Protein AF-A0A5B7BAD6-F1 (afdb_monomer_lite)

Structure (mmCIF, N/CA/C/O backbone):
data_AF-A0A5B7BAD6-F1
#
_entry.id   AF-A0A5B7BAD6-F1
#
loop_
_atom_site.group_PDB
_atom_site.id
_atom_site.type_symbol
_atom_site.label_atom_id
_atom_site.label_alt_id
_atom_site.label_comp_id
_atom_site.label_asym_id
_atom_site.label_entity_id
_atom_site.label_seq_id
_atom_site.pdbx_PDB_ins_code
_atom_site.Cartn_x
_atom_site.Cartn_y
_atom_site.Cartn_z
_atom_site.occupancy
_atom_site.B_iso_or_equiv
_atom_site.auth_seq_id
_atom_site.auth_comp_id
_atom_site.auth_asym_id
_atom_site.auth_atom_id
_atom_site.pdbx_PDB_model_num
ATOM 1 N N . SER A 1 1 ? -34.736 16.753 0.351 1.00 45.97 1 SER A N 1
ATOM 2 C CA . SER A 1 1 ? -33.860 15.629 0.719 1.00 45.97 1 SER A CA 1
ATOM 3 C C . SER A 1 1 ? -32.862 15.374 -0.382 1.00 45.97 1 SER A C 1
ATOM 5 O O . SER A 1 1 ? -33.286 14.929 -1.438 1.00 45.97 1 SER A O 1
ATOM 7 N N . ASN A 1 2 ? -31.597 15.734 -0.153 1.00 36.31 2 ASN A N 1
ATOM 8 C CA . ASN A 1 2 ? -30.398 15.041 -0.660 1.00 36.31 2 ASN A CA 1
ATO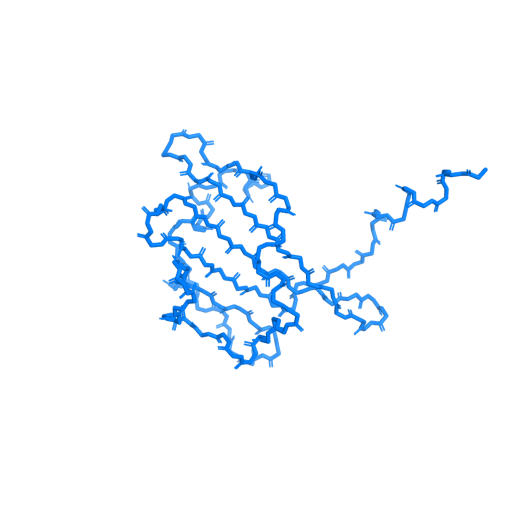M 9 C C . ASN A 1 2 ? -29.089 15.749 -0.268 1.00 36.31 2 ASN A C 1
ATOM 11 O O . ASN A 1 2 ? -28.022 15.196 -0.491 1.00 36.31 2 ASN A O 1
ATOM 15 N N . ASP A 1 3 ? -29.156 16.886 0.426 1.00 32.72 3 ASP A N 1
ATOM 16 C CA . ASP A 1 3 ? -27.952 17.566 0.933 1.00 32.72 3 ASP A CA 1
ATOM 17 C C . ASP A 1 3 ? -27.420 16.982 2.258 1.00 32.72 3 ASP A C 1
ATOM 19 O O . ASP A 1 3 ? -26.360 17.370 2.734 1.00 32.72 3 ASP A O 1
ATOM 23 N N . PHE A 1 4 ? -28.127 16.009 2.849 1.00 31.80 4 PHE A N 1
ATOM 24 C CA . PHE A 1 4 ? -27.769 15.401 4.139 1.00 31.80 4 PHE A CA 1
ATOM 25 C C . PHE A 1 4 ? -26.791 14.212 4.033 1.00 31.80 4 PHE A C 1
ATOM 27 O O . PHE A 1 4 ? -26.261 13.786 5.051 1.00 31.80 4 PHE A O 1
ATOM 34 N N . LEU A 1 5 ? -26.531 13.679 2.828 1.00 32.59 5 LEU A N 1
ATOM 35 C CA . LEU A 1 5 ? -25.660 12.503 2.623 1.00 32.59 5 LEU A CA 1
ATOM 36 C C . LEU A 1 5 ? -24.309 12.822 1.965 1.00 32.59 5 LEU A C 1
ATOM 38 O O . LEU A 1 5 ? -23.398 12.006 2.032 1.00 32.59 5 LEU A O 1
ATOM 42 N N . LEU A 1 6 ? -24.143 14.008 1.374 1.00 33.72 6 LEU A N 1
ATOM 43 C CA . LEU A 1 6 ? -22.884 14.422 0.734 1.00 33.72 6 LEU A CA 1
ATOM 44 C C . LEU A 1 6 ? -22.001 15.302 1.638 1.00 33.72 6 LEU A C 1
ATOM 46 O O . LEU A 1 6 ? -20.885 15.641 1.261 1.00 33.72 6 LEU A O 1
ATOM 50 N N . SER A 1 7 ? -22.472 15.640 2.844 1.00 34.94 7 SER A N 1
ATOM 51 C CA . SER A 1 7 ? -21.780 16.533 3.789 1.00 34.94 7 SER A CA 1
ATOM 52 C C . SER A 1 7 ? -21.136 15.819 4.992 1.00 34.94 7 SER A C 1
ATOM 54 O O . SER A 1 7 ? -20.511 16.489 5.810 1.00 34.94 7 SER A O 1
ATOM 56 N N . MET A 1 8 ? -21.262 14.493 5.127 1.00 32.59 8 MET A N 1
ATOM 57 C CA . MET A 1 8 ? -20.711 13.730 6.267 1.00 32.59 8 MET A CA 1
ATOM 58 C C . MET A 1 8 ? -19.407 12.971 5.966 1.00 32.59 8 MET A C 1
ATOM 60 O O . MET A 1 8 ? -18.975 12.161 6.772 1.00 32.59 8 MET A O 1
ATOM 64 N N . ALA A 1 9 ? -18.738 13.261 4.849 1.00 39.69 9 ALA A N 1
ATOM 65 C CA . ALA A 1 9 ? -17.404 12.717 4.552 1.00 39.69 9 ALA A CA 1
ATOM 66 C C . ALA A 1 9 ? -16.270 13.711 4.876 1.00 39.69 9 ALA A C 1
ATOM 68 O O . ALA A 1 9 ? -15.172 13.625 4.331 1.00 39.69 9 ALA A O 1
ATOM 69 N N . SER A 1 10 ? -16.540 14.699 5.729 1.00 47.22 10 SER A N 1
ATOM 70 C CA . SER A 1 10 ? -15.545 15.655 6.201 1.00 47.22 10 SER A CA 1
ATOM 71 C C . SER A 1 10 ? -15.460 15.533 7.717 1.00 47.22 10 SER A C 1
ATOM 73 O O . SER A 1 10 ? -16.429 15.838 8.406 1.00 47.22 10 SER A O 1
ATOM 75 N N . SER A 1 11 ? -14.298 15.103 8.217 1.00 45.75 11 SER A N 1
ATOM 76 C CA . SER A 1 11 ? -13.845 15.170 9.618 1.00 45.75 11 SER A CA 1
ATOM 77 C C . SER A 1 11 ? -14.267 14.086 10.627 1.00 45.75 11 SER A C 1
ATOM 79 O O . SER A 1 11 ? -14.375 14.393 11.808 1.00 45.75 11 SER A O 1
ATOM 81 N N . GLN A 1 12 ? -14.389 12.814 10.233 1.00 52.44 12 GLN A N 1
ATOM 82 C CA . GLN A 1 12 ? -14.147 11.733 11.206 1.00 52.44 12 GLN A CA 1
ATOM 83 C C . GLN A 1 12 ? -12.634 11.512 11.333 1.00 52.44 12 GLN A C 1
ATOM 85 O O . GLN A 1 12 ? -11.912 11.519 10.331 1.00 52.44 12 GLN A O 1
ATOM 90 N N . ALA A 1 13 ? -12.119 11.384 12.556 1.00 54.12 13 ALA A N 1
ATOM 91 C CA . ALA A 1 13 ? -10.705 11.110 12.783 1.00 54.12 13 ALA A CA 1
ATOM 92 C C . ALA A 1 13 ? -10.385 9.657 12.391 1.00 54.12 13 ALA A C 1
ATOM 94 O O . ALA A 1 13 ? -10.401 8.752 13.217 1.00 54.12 13 ALA A O 1
ATOM 95 N N . HIS A 1 14 ? -10.102 9.431 11.110 1.00 74.62 14 HIS A N 1
ATOM 96 C CA . HIS A 1 14 ? -9.673 8.133 10.598 1.00 74.62 14 HIS A CA 1
ATOM 97 C C . HIS A 1 14 ? -8.196 7.913 10.948 1.00 74.62 14 HIS A C 1
ATOM 99 O O . HIS A 1 14 ? -7.319 8.583 10.392 1.00 74.62 14 HIS A O 1
ATOM 105 N N . SER A 1 15 ? -7.889 6.981 11.852 1.00 84.50 15 SER A N 1
ATOM 106 C CA . SER A 1 15 ? -6.504 6.555 12.072 1.00 84.50 15 SER A CA 1
ATOM 107 C C . SER A 1 15 ? -6.169 5.407 11.120 1.00 84.50 15 SER A C 1
ATOM 109 O O . SER A 1 15 ? -6.971 4.499 10.901 1.00 84.50 15 SER A O 1
ATOM 111 N N . LEU A 1 16 ? -4.994 5.458 10.489 1.00 86.38 16 LEU A N 1
ATOM 112 C CA . LEU A 1 16 ? -4.542 4.369 9.626 1.00 86.38 16 LEU A CA 1
ATOM 113 C C . LEU A 1 16 ? -4.123 3.190 10.507 1.00 86.38 16 LEU A C 1
ATOM 115 O O . LEU A 1 16 ? -3.118 3.272 11.213 1.00 86.38 16 LEU A O 1
ATOM 119 N N . LYS A 1 17 ? -4.885 2.101 10.443 1.00 88.00 17 LYS A N 1
ATOM 120 C CA . LYS A 1 17 ? -4.620 0.869 11.183 1.00 88.00 17 LYS A CA 1
ATOM 121 C C . LYS A 1 17 ? -3.699 -0.066 10.410 1.00 88.00 17 LYS A C 1
ATOM 123 O O . LYS A 1 17 ? -2.789 -0.648 10.987 1.00 88.00 17 LYS A O 1
ATOM 128 N N . ALA A 1 18 ? -3.898 -0.178 9.100 1.00 88.25 18 ALA A N 1
ATOM 129 C CA . ALA A 1 18 ? -3.025 -0.974 8.252 1.00 88.25 18 ALA A CA 1
ATOM 130 C C . ALA A 1 18 ? -2.880 -0.384 6.853 1.00 88.25 18 ALA A C 1
ATOM 132 O O . ALA A 1 18 ? -3.771 0.291 6.341 1.00 88.25 18 ALA A O 1
ATOM 133 N N . LEU A 1 19 ? -1.747 -0.673 6.222 1.00 88.56 19 LEU A N 1
ATOM 134 C CA . LEU A 1 19 ? -1.469 -0.321 4.837 1.00 88.56 19 LEU A CA 1
ATOM 135 C C . LEU A 1 19 ? -0.758 -1.483 4.164 1.00 88.56 19 LEU A C 1
ATOM 137 O O . LEU A 1 19 ? 0.312 -1.901 4.596 1.00 88.56 19 LEU A O 1
ATOM 141 N N . VAL A 1 20 ? -1.318 -1.961 3.062 1.00 89.19 20 VAL A N 1
ATOM 142 C CA . VAL A 1 20 ? -0.665 -2.955 2.211 1.00 89.19 20 VAL A CA 1
ATOM 143 C C . VAL A 1 20 ? -0.415 -2.339 0.852 1.00 89.19 20 VAL A C 1
ATOM 145 O O . VAL A 1 20 ? -1.315 -1.737 0.271 1.00 89.19 20 VAL A O 1
ATOM 148 N N . VAL A 1 21 ? 0.807 -2.486 0.346 1.00 89.50 21 VAL A N 1
ATOM 149 C CA . VAL A 1 21 ? 1.214 -1.927 -0.942 1.00 89.50 21 VAL A CA 1
ATOM 150 C C . VAL A 1 21 ? 1.623 -3.045 -1.874 1.00 89.50 21 VAL A C 1
ATOM 152 O O . VAL A 1 21 ? 2.494 -3.863 -1.573 1.00 89.50 21 VAL A O 1
ATOM 155 N N . PHE A 1 22 ? 1.019 -3.023 -3.048 1.00 89.88 22 PHE A N 1
ATOM 156 C CA . PHE A 1 22 ? 1.274 -3.941 -4.129 1.00 89.88 22 PHE A CA 1
ATOM 157 C C . PHE A 1 22 ? 1.906 -3.210 -5.302 1.00 89.88 22 PHE A C 1
ATOM 159 O O . PHE A 1 22 ? 1.503 -2.108 -5.671 1.00 89.88 22 PHE A O 1
ATOM 166 N N . LYS A 1 23 ? 2.866 -3.872 -5.932 1.00 90.94 23 LYS A N 1
ATOM 167 C CA . LYS A 1 23 ? 3.443 -3.475 -7.208 1.00 90.94 23 LYS A CA 1
ATOM 168 C C . LYS A 1 23 ? 2.990 -4.441 -8.286 1.00 90.94 23 LYS A C 1
ATOM 170 O O . LYS A 1 23 ? 3.058 -5.656 -8.091 1.00 90.94 23 LYS A O 1
ATOM 175 N N . ASN A 1 24 ? 2.568 -3.920 -9.429 1.00 90.94 24 ASN A N 1
ATOM 176 C CA . ASN A 1 24 ? 2.270 -4.766 -10.571 1.00 90.94 24 ASN A CA 1
ATOM 177 C C . ASN A 1 24 ? 3.578 -5.280 -11.203 1.00 90.94 24 ASN A C 1
ATOM 179 O O . ASN A 1 24 ? 4.515 -4.522 -11.455 1.00 90.94 24 ASN A O 1
ATOM 183 N N . MET A 1 25 ? 3.661 -6.588 -11.438 1.00 90.06 25 MET A N 1
ATOM 184 C CA . MET A 1 25 ? 4.852 -7.235 -11.995 1.00 90.06 25 MET A CA 1
ATOM 185 C C . MET A 1 25 ? 4.984 -7.039 -13.511 1.00 90.06 25 MET A C 1
ATOM 187 O O . MET A 1 25 ? 6.095 -7.100 -14.030 1.00 90.06 25 MET A O 1
ATOM 191 N N . MET A 1 26 ? 3.873 -6.799 -14.211 1.00 90.38 26 MET A N 1
ATOM 192 C CA . MET A 1 26 ? 3.846 -6.550 -15.657 1.00 90.38 26 MET A CA 1
ATOM 193 C C . MET A 1 26 ? 4.028 -5.062 -15.979 1.00 90.38 26 MET A C 1
ATOM 195 O O . MET A 1 26 ? 4.667 -4.729 -16.972 1.00 90.38 26 MET A O 1
ATOM 199 N N . TYR A 1 27 ? 3.504 -4.190 -15.112 1.00 89.12 27 TYR A N 1
ATOM 200 C CA . TYR A 1 27 ? 3.540 -2.730 -15.237 1.00 89.12 27 TYR A CA 1
ATOM 201 C C . TYR A 1 27 ? 4.137 -2.108 -13.964 1.00 89.12 27 TYR A C 1
ATOM 203 O O . TYR A 1 27 ? 3.391 -1.698 -13.078 1.00 89.12 27 TYR A O 1
ATOM 211 N N . PRO A 1 28 ? 5.473 -2.078 -13.803 1.00 85.62 28 PRO A N 1
ATOM 212 C CA . PRO A 1 28 ? 6.147 -1.662 -12.565 1.00 85.62 28 PRO A CA 1
ATOM 213 C C . PRO A 1 28 ? 5.802 -0.263 -12.032 1.00 85.62 28 PRO A C 1
ATOM 215 O O . PRO A 1 28 ? 6.073 0.017 -10.863 1.00 85.62 28 PRO A O 1
ATOM 218 N N . GLU A 1 29 ? 5.277 0.608 -12.888 1.00 85.19 29 GLU A N 1
ATOM 219 C CA . GLU A 1 29 ? 4.740 1.934 -12.590 1.00 85.19 29 GLU A CA 1
ATOM 220 C C . GLU A 1 29 ? 3.393 1.897 -11.861 1.00 85.19 29 GLU A C 1
ATOM 222 O O . GLU A 1 29 ? 3.031 2.869 -11.202 1.00 85.19 29 GLU A O 1
ATOM 227 N N . LEU A 1 30 ? 2.658 0.791 -11.962 1.00 87.38 30 LEU A N 1
ATOM 228 C CA . LEU A 1 30 ? 1.343 0.631 -11.371 1.00 87.38 30 LEU A CA 1
ATOM 229 C C . LEU A 1 30 ? 1.478 0.101 -9.940 1.00 87.38 30 LEU A C 1
ATOM 231 O O . LEU A 1 30 ? 1.958 -1.013 -9.692 1.00 87.38 30 LEU A O 1
ATOM 235 N N . ILE A 1 31 ? 1.039 0.923 -8.996 1.00 88.19 31 ILE A N 1
ATOM 236 C CA . ILE A 1 31 ? 1.017 0.634 -7.569 1.00 88.19 31 ILE A CA 1
ATOM 237 C C . ILE A 1 31 ? -0.423 0.600 -7.107 1.00 88.19 31 ILE A C 1
ATOM 239 O O . ILE A 1 31 ? -1.236 1.438 -7.480 1.00 88.19 31 ILE A O 1
ATOM 243 N N . ARG A 1 32 ? -0.725 -0.349 -6.236 1.00 88.94 32 ARG A N 1
ATOM 244 C CA . ARG A 1 32 ? -2.026 -0.451 -5.603 1.00 88.94 32 ARG A CA 1
ATOM 245 C C . ARG A 1 32 ? -1.863 -0.511 -4.105 1.00 88.94 32 ARG A C 1
ATOM 247 O O . ARG A 1 32 ? -0.966 -1.191 -3.612 1.00 88.94 32 ARG A O 1
ATOM 254 N N . THR A 1 33 ? -2.722 0.185 -3.384 1.00 88.19 33 THR A N 1
ATOM 255 C CA . THR A 1 33 ? -2.708 0.194 -1.929 1.00 88.19 33 THR A CA 1
ATOM 256 C C . THR A 1 33 ? -4.054 -0.237 -1.382 1.00 88.19 33 THR A C 1
ATOM 258 O O . THR A 1 33 ? -5.097 0.034 -1.973 1.00 88.19 33 THR A O 1
ATOM 261 N N . VAL A 1 34 ? -4.022 -0.925 -0.247 1.00 88.19 34 VAL A N 1
ATOM 262 C CA . VAL A 1 34 ? -5.203 -1.183 0.574 1.00 88.19 34 VAL A CA 1
ATOM 263 C C . VAL A 1 34 ? -4.956 -0.523 1.914 1.00 88.19 34 VAL A C 1
ATOM 265 O O . VAL A 1 34 ? -4.001 -0.866 2.613 1.00 88.19 34 VAL A O 1
ATOM 268 N N . HIS A 1 35 ? -5.771 0.475 2.220 1.00 87.88 35 HIS A N 1
ATOM 269 C CA . HIS A 1 35 ? -5.722 1.226 3.463 1.00 87.88 35 HIS A CA 1
ATOM 270 C C . HIS A 1 35 ? -6.828 0.689 4.357 1.00 87.88 35 HIS A C 1
ATOM 272 O O . HIS A 1 35 ? -7.969 0.648 3.919 1.00 87.88 35 HIS A O 1
ATOM 278 N N . VAL A 1 36 ? -6.509 0.305 5.587 1.00 87.25 36 VAL A N 1
ATOM 279 C CA . VAL A 1 36 ? -7.510 -0.023 6.604 1.00 87.25 36 VAL A CA 1
ATOM 280 C C . VAL A 1 36 ? -7.503 1.103 7.618 1.00 87.25 36 VAL A C 1
ATOM 282 O O . VAL A 1 36 ? -6.482 1.352 8.265 1.00 87.25 36 VAL A O 1
ATOM 285 N N . TYR A 1 37 ? -8.626 1.796 7.730 1.00 87.62 37 TYR A N 1
ATOM 286 C CA . TYR A 1 37 ? -8.826 2.870 8.687 1.00 87.62 37 TYR A CA 1
ATOM 287 C C . TYR A 1 37 ? -9.662 2.374 9.856 1.00 87.62 37 TYR A C 1
ATOM 289 O O . TYR A 1 37 ? -10.653 1.676 9.660 1.00 87.62 37 TYR A O 1
ATOM 297 N N . GLN A 1 38 ? -9.275 2.764 11.067 1.00 87.81 38 GLN A N 1
ATOM 298 C CA . GLN A 1 38 ? -10.132 2.634 12.233 1.00 87.81 38 GLN A CA 1
ATOM 299 C C . GLN A 1 38 ? -10.954 3.916 12.382 1.00 87.81 38 GLN A C 1
ATOM 301 O O . GLN A 1 38 ? -10.405 5.022 12.426 1.00 87.81 38 GLN A O 1
ATOM 306 N N . LEU A 1 39 ? -12.272 3.746 12.421 1.00 86.38 39 LEU A N 1
ATOM 307 C CA . LEU A 1 39 ? -13.249 4.801 12.656 1.00 86.38 39 LEU A CA 1
ATOM 308 C C . LEU A 1 39 ? -13.432 5.042 14.162 1.00 86.38 39 LEU A C 1
ATOM 310 O O . LEU A 1 39 ? -13.075 4.206 14.996 1.00 86.38 39 LEU A O 1
ATOM 314 N N . GLU A 1 40 ? -14.011 6.187 14.525 1.00 83.38 40 GLU A N 1
ATOM 315 C CA . GLU A 1 40 ? -14.232 6.574 15.930 1.00 83.38 40 GLU A CA 1
ATOM 316 C C . GLU A 1 40 ? -15.170 5.620 16.687 1.00 83.38 40 GLU A C 1
ATOM 318 O O . GLU A 1 40 ? -15.044 5.456 17.900 1.00 83.38 40 GLU A O 1
ATOM 323 N N . ASP A 1 41 ? -16.089 4.961 15.981 1.00 82.56 41 ASP A N 1
ATOM 324 C CA . ASP A 1 41 ? -16.987 3.938 16.528 1.00 82.56 41 ASP A CA 1
ATOM 325 C C . ASP A 1 41 ? -16.317 2.554 16.660 1.00 82.56 41 ASP A C 1
ATOM 327 O O . ASP A 1 41 ? -16.952 1.588 17.089 1.00 82.56 41 ASP A O 1
ATOM 331 N N . GLY A 1 42 ? -15.025 2.461 16.326 1.00 81.12 42 GLY A N 1
ATOM 332 C CA . GLY A 1 42 ? -14.238 1.235 16.345 1.00 81.12 42 GLY A CA 1
ATOM 333 C C . GLY A 1 42 ? -14.455 0.334 15.129 1.00 81.12 42 GLY A C 1
ATOM 334 O O . GLY A 1 42 ? -13.843 -0.734 15.075 1.00 81.12 42 GLY A O 1
ATOM 335 N N . VAL A 1 43 ? -15.290 0.736 14.164 1.00 85.12 43 VAL A N 1
ATOM 336 C CA . VAL A 1 43 ? -15.471 0.016 12.899 1.00 85.12 43 VAL A CA 1
ATOM 337 C C . VAL A 1 43 ? -14.227 0.193 12.028 1.00 85.12 43 VAL A C 1
ATOM 339 O O . VAL A 1 43 ? -13.573 1.235 12.044 1.00 85.12 43 VAL A O 1
ATOM 342 N N . GLU A 1 44 ? -13.879 -0.847 11.275 1.00 86.38 44 GLU A N 1
ATOM 343 C CA . GLU A 1 44 ? -12.809 -0.792 10.282 1.00 86.38 44 GLU A CA 1
ATOM 344 C C . GLU A 1 44 ? -13.397 -0.574 8.889 1.00 86.38 44 GLU A C 1
ATOM 346 O O . GLU A 1 44 ? -14.359 -1.239 8.500 1.00 86.38 44 GLU A O 1
ATOM 351 N N . GLU A 1 45 ? -12.794 0.340 8.135 1.00 84.62 45 GLU A N 1
ATOM 352 C CA . GLU A 1 45 ? -13.112 0.579 6.730 1.00 84.62 45 GLU A CA 1
ATOM 353 C C . GLU A 1 45 ? -11.863 0.355 5.879 1.00 84.62 45 GLU A C 1
ATOM 355 O O . GLU A 1 45 ? -10.819 0.970 6.115 1.00 84.62 45 GLU A O 1
ATOM 360 N N . ASP A 1 46 ? -11.969 -0.515 4.873 1.00 85.00 46 ASP A N 1
ATOM 361 C CA . ASP A 1 46 ? -10.924 -0.709 3.878 1.00 85.00 46 ASP A CA 1
ATOM 362 C C . ASP A 1 46 ? -11.178 0.102 2.598 1.00 85.00 46 ASP A C 1
ATOM 364 O O . ASP A 1 46 ? -12.275 0.142 2.037 1.00 85.00 46 ASP A O 1
ATOM 368 N N . VAL A 1 47 ? -10.122 0.757 2.119 1.00 83.19 47 VAL A N 1
ATOM 369 C CA . VAL A 1 47 ? -10.122 1.554 0.893 1.00 83.19 47 VAL A CA 1
ATOM 370 C C . VAL A 1 47 ? -8.988 1.083 -0.005 1.00 83.19 47 VAL A C 1
ATOM 372 O O . VAL A 1 47 ? -7.809 1.193 0.337 1.00 83.19 47 VAL A O 1
ATOM 375 N N . GLU A 1 48 ? -9.349 0.582 -1.182 1.00 85.62 48 GLU A N 1
ATOM 376 C CA . GLU A 1 48 ? -8.408 0.250 -2.250 1.00 85.62 48 GLU A CA 1
ATOM 377 C C . GLU A 1 48 ? -8.172 1.470 -3.145 1.00 85.62 48 GLU A C 1
ATOM 379 O O . GLU A 1 48 ? -9.123 2.142 -3.555 1.00 85.62 48 GLU A O 1
ATOM 384 N N . ARG A 1 49 ? -6.906 1.747 -3.468 1.00 85.06 49 ARG A N 1
ATOM 385 C CA . ARG A 1 49 ? -6.511 2.819 -4.390 1.00 85.06 49 ARG A CA 1
ATOM 386 C C . ARG A 1 49 ? -5.473 2.324 -5.382 1.00 85.06 49 ARG A C 1
ATOM 388 O O . ARG A 1 49 ? -4.606 1.523 -5.034 1.00 85.06 49 ARG A O 1
ATOM 395 N N . GLU A 1 50 ? -5.546 2.821 -6.611 1.00 87.56 50 GLU A N 1
ATOM 396 C CA . GLU A 1 50 ? -4.592 2.509 -7.672 1.00 87.56 50 GLU A CA 1
ATOM 397 C C . GLU A 1 50 ? -3.918 3.772 -8.207 1.00 87.56 50 GLU A C 1
ATOM 399 O O . GLU A 1 50 ? -4.556 4.779 -8.520 1.00 87.56 50 GLU A O 1
ATOM 404 N N . TYR A 1 51 ? -2.602 3.680 -8.348 1.00 85.44 51 TYR A N 1
ATOM 405 C CA . TYR A 1 51 ? -1.715 4.765 -8.711 1.00 85.44 51 TYR A CA 1
ATOM 406 C C . TYR A 1 51 ? -0.835 4.368 -9.885 1.00 85.44 51 TYR A C 1
ATOM 408 O O . TYR A 1 51 ? -0.231 3.295 -9.883 1.00 85.44 51 TYR A O 1
ATOM 416 N N . VAL A 1 52 ? -0.680 5.277 -10.840 1.00 86.62 52 VAL A N 1
ATOM 417 C CA . VAL A 1 52 ? 0.358 5.195 -11.867 1.00 86.62 52 VAL A CA 1
ATOM 418 C C . VAL A 1 52 ? 1.466 6.172 -11.510 1.00 86.62 52 VAL A C 1
ATOM 420 O O . VAL A 1 52 ? 1.242 7.373 -11.368 1.00 86.62 52 VAL A O 1
ATOM 423 N N . PHE A 1 53 ? 2.678 5.650 -11.352 1.00 81.31 53 PHE A N 1
ATOM 424 C CA . PHE A 1 53 ? 3.880 6.427 -11.088 1.00 81.31 53 PHE A CA 1
ATOM 425 C C . PHE A 1 53 ? 4.581 6.769 -12.395 1.00 81.31 53 PHE A C 1
ATOM 427 O O . PHE A 1 53 ? 5.228 5.938 -13.032 1.00 81.31 53 PHE A O 1
ATOM 434 N N . HIS A 1 54 ? 4.512 8.036 -12.764 1.00 80.50 54 HIS A N 1
ATOM 435 C CA . HIS A 1 54 ? 5.229 8.574 -13.900 1.00 80.50 54 HIS A CA 1
ATOM 436 C C . HIS A 1 54 ? 6.668 8.899 -13.509 1.00 80.50 54 HIS A C 1
ATOM 438 O O . HIS A 1 54 ? 6.966 9.359 -12.405 1.00 80.50 54 HIS A O 1
ATOM 444 N N . LYS A 1 55 ? 7.584 8.688 -14.452 1.00 72.69 55 LYS A N 1
ATOM 445 C CA . LYS A 1 55 ? 9.009 8.957 -14.246 1.00 72.69 55 LYS A CA 1
ATOM 446 C C . LYS A 1 55 ? 9.284 10.430 -13.913 1.00 72.69 55 LYS A C 1
ATOM 448 O O . LYS A 1 55 ? 10.117 10.695 -13.051 1.00 72.69 55 LYS A O 1
ATOM 453 N N . ASP A 1 56 ? 8.557 11.343 -14.562 1.00 73.94 56 ASP A N 1
ATOM 454 C CA . ASP A 1 56 ? 8.888 12.773 -14.586 1.00 73.94 56 ASP A CA 1
ATOM 455 C C . ASP A 1 56 ? 7.834 13.680 -13.915 1.00 73.94 56 ASP A C 1
ATOM 457 O O . ASP A 1 56 ? 8.123 14.839 -13.633 1.00 73.94 56 ASP A O 1
ATOM 461 N N . SER A 1 57 ? 6.620 13.184 -13.638 1.00 69.81 57 SER A N 1
ATOM 462 C CA . SER A 1 57 ? 5.490 13.998 -13.139 1.00 69.81 57 SER A CA 1
ATOM 463 C C . SER A 1 57 ? 4.893 13.537 -11.799 1.00 69.81 57 SER A C 1
ATOM 465 O O . SER A 1 57 ? 3.880 14.081 -11.353 1.00 69.81 57 SER A O 1
ATOM 467 N N . GLY A 1 58 ? 5.524 12.576 -11.113 1.00 77.56 58 GLY A N 1
ATOM 468 C CA . GLY A 1 58 ? 5.044 12.035 -9.836 1.00 77.56 58 GLY A CA 1
ATOM 469 C C . GLY A 1 58 ? 4.029 10.909 -10.037 1.00 77.56 58 GLY A C 1
ATOM 470 O O . GLY A 1 58 ? 4.241 10.045 -10.880 1.00 77.56 58 GLY A O 1
ATOM 471 N N .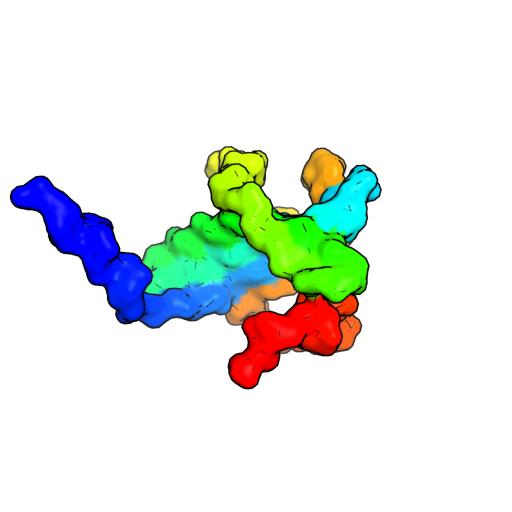 TYR A 1 59 ? 2.939 10.898 -9.268 1.00 78.31 59 TYR A N 1
ATOM 472 C CA . TYR A 1 59 ? 1.881 9.892 -9.395 1.00 78.31 59 TYR A CA 1
ATOM 473 C C . TYR A 1 59 ? 0.524 10.505 -9.755 1.00 78.31 59 TYR A C 1
ATOM 475 O O . TYR A 1 59 ? 0.214 11.654 -9.392 1.00 78.31 59 TYR A O 1
ATOM 483 N N . GLU A 1 60 ? -0.280 9.699 -10.439 1.00 82.12 60 GLU A N 1
ATOM 484 C CA . GLU A 1 60 ? -1.688 9.929 -10.743 1.00 82.12 60 GLU A CA 1
ATOM 485 C C . GLU A 1 60 ? -2.522 8.804 -10.122 1.00 82.12 60 GLU A C 1
ATOM 487 O O . GLU A 1 60 ? -2.196 7.628 -10.272 1.00 82.12 60 GLU A O 1
ATOM 492 N N . GLU A 1 61 ? -3.582 9.159 -9.395 1.00 82.56 61 GLU A N 1
ATOM 493 C CA . GLU A 1 61 ? -4.575 8.186 -8.940 1.00 82.56 61 GLU A CA 1
ATOM 494 C C . GLU A 1 61 ? -5.518 7.899 -10.110 1.00 82.56 61 GLU A C 1
ATOM 496 O O . GLU A 1 61 ? -6.210 8.795 -10.589 1.00 82.56 61 GLU A O 1
ATOM 501 N N . THR A 1 62 ? -5.507 6.663 -10.606 1.00 74.69 62 THR A N 1
ATOM 502 C CA . THR A 1 62 ? -6.188 6.300 -11.865 1.00 74.69 62 THR A CA 1
ATOM 503 C C . THR A 1 62 ? -7.628 5.823 -11.668 1.00 74.69 62 THR A C 1
ATOM 505 O O . THR A 1 62 ? -8.356 5.599 -12.635 1.00 74.69 62 THR A O 1
ATOM 508 N N . GLY A 1 63 ? -8.073 5.754 -10.411 1.00 64.38 63 GLY A N 1
ATOM 509 C CA . GLY A 1 63 ? -9.459 5.521 -10.024 1.00 64.38 63 GLY A CA 1
ATOM 510 C C . GLY A 1 63 ? -9.613 4.471 -8.926 1.00 64.38 63 GLY A C 1
ATOM 511 O O . GLY A 1 63 ? -8.728 3.659 -8.667 1.00 64.38 63 GLY A O 1
ATOM 512 N N . LEU A 1 64 ? -10.791 4.468 -8.299 1.00 60.38 64 LEU A N 1
ATOM 513 C CA . LEU A 1 64 ? -11.209 3.504 -7.274 1.00 60.38 64 LEU A CA 1
ATOM 514 C C . LEU A 1 64 ? -11.748 2.215 -7.914 1.00 60.38 64 LEU A C 1
ATOM 516 O O . LEU A 1 64 ? -12.854 1.765 -7.598 1.00 60.38 64 LEU A O 1
ATOM 520 N N . TYR A 1 65 ? -11.015 1.627 -8.863 1.00 58.19 65 TYR A N 1
ATOM 521 C CA . TYR A 1 65 ? -11.383 0.301 -9.349 1.00 58.19 65 TYR A CA 1
ATOM 522 C C . TYR A 1 65 ? -11.085 -0.701 -8.237 1.00 58.19 65 TYR A C 1
ATOM 524 O O . TYR A 1 65 ? -9.941 -1.087 -8.017 1.00 58.19 65 TYR A O 1
ATOM 532 N N . ARG A 1 66 ? -12.144 -1.100 -7.530 1.00 57.06 66 ARG A N 1
ATOM 533 C CA . ARG A 1 66 ? -12.153 -2.185 -6.550 1.00 57.06 66 ARG A CA 1
ATOM 534 C C . ARG A 1 66 ? -11.887 -3.515 -7.265 1.00 57.06 66 ARG A C 1
ATOM 536 O O . ARG A 1 66 ? -12.806 -4.269 -7.572 1.00 57.06 66 ARG A O 1
ATOM 543 N N . VAL A 1 67 ? -10.637 -3.764 -7.647 1.00 55.94 67 VAL A N 1
ATOM 544 C CA . VAL A 1 67 ? -10.223 -5.009 -8.312 1.00 55.94 67 VAL A CA 1
ATOM 545 C C . VAL A 1 67 ? -9.794 -6.037 -7.264 1.00 55.94 67 VAL A C 1
ATOM 547 O O . VAL A 1 67 ? -9.915 -7.237 -7.503 1.00 55.94 67 VAL A O 1
ATOM 550 N N . LEU A 1 68 ? -9.322 -5.587 -6.097 1.00 55.97 68 LEU A N 1
ATOM 551 C CA . LEU A 1 68 ? -8.973 -6.417 -4.947 1.00 55.97 68 LEU A CA 1
ATOM 552 C C . LEU A 1 68 ? -10.075 -6.505 -3.888 1.00 55.97 68 LEU A C 1
ATOM 554 O O . LEU A 1 68 ? -9.824 -7.157 -2.872 1.00 55.97 68 LEU A O 1
ATOM 558 N N . THR A 1 69 ? -11.304 -6.023 -4.137 1.00 51.59 69 THR A N 1
ATOM 559 C CA . THR A 1 69 ? -12.501 -6.555 -3.448 1.00 51.59 69 THR A CA 1
ATOM 560 C C . THR A 1 69 ? -12.776 -7.996 -3.888 1.00 51.59 69 THR A C 1
ATOM 562 O O . THR A 1 69 ? -13.844 -8.356 -4.371 1.00 51.59 69 THR A O 1
ATOM 565 N N . LEU A 1 70 ? -11.776 -8.853 -3.712 1.00 49.50 70 LEU A N 1
ATOM 566 C CA . LEU A 1 70 ? -11.981 -10.162 -3.139 1.00 49.50 70 LEU A CA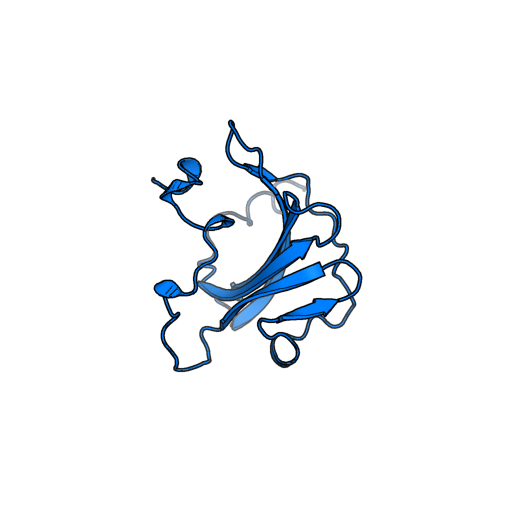 1
ATOM 567 C C . LEU A 1 70 ? -12.788 -9.917 -1.867 1.00 49.50 70 LEU A C 1
ATOM 569 O O . LEU A 1 70 ? -12.345 -9.160 -1.007 1.00 49.50 70 LEU A O 1
ATOM 573 N N . GLU A 1 71 ? -13.934 -10.567 -1.720 1.00 47.69 71 GLU A N 1
ATOM 574 C CA . GLU A 1 71 ? -14.794 -10.527 -0.527 1.00 47.69 71 GLU A CA 1
ATOM 575 C C . GLU A 1 71 ? -14.083 -10.989 0.774 1.00 47.69 71 GLU A C 1
ATOM 577 O O . GLU A 1 71 ? -14.717 -11.263 1.787 1.00 47.69 71 GLU A O 1
ATOM 582 N N . THR A 1 72 ? -12.750 -11.092 0.777 1.00 56.88 72 THR A N 1
ATOM 583 C CA . THR A 1 72 ? -11.912 -11.500 1.896 1.00 56.88 72 THR A CA 1
ATOM 584 C C . THR A 1 72 ? -10.517 -10.852 1.838 1.00 56.88 72 THR A C 1
ATOM 586 O O . THR A 1 72 ? -9.513 -11.574 1.901 1.00 56.88 72 THR A O 1
ATOM 589 N N . PHE A 1 73 ? -10.388 -9.522 1.708 1.00 71.25 73 PHE A N 1
ATOM 590 C CA . PHE A 1 73 ? -9.112 -8.896 2.084 1.00 71.25 73 PHE A CA 1
ATOM 591 C C . PHE A 1 73 ? -8.852 -9.220 3.561 1.00 71.25 73 PHE A C 1
ATOM 593 O O . PHE A 1 73 ? -9.586 -8.814 4.455 1.00 71.25 73 PHE A O 1
ATOM 600 N N . ARG A 1 74 ? -7.838 -10.049 3.814 1.00 78.56 74 ARG A N 1
ATOM 601 C CA . ARG A 1 74 ? -7.415 -10.438 5.159 1.00 78.56 74 ARG A CA 1
ATOM 602 C C . ARG A 1 74 ? -5.997 -9.949 5.356 1.00 78.56 74 ARG A C 1
ATOM 604 O O . ARG A 1 74 ? -5.083 -10.512 4.750 1.00 78.56 74 ARG A O 1
ATOM 611 N N . LEU A 1 75 ? -5.830 -8.933 6.199 1.00 80.56 75 LEU A N 1
ATOM 612 C CA . LEU A 1 75 ? -4.523 -8.373 6.542 1.00 80.56 75 LEU A CA 1
ATOM 613 C C . LEU A 1 75 ? -3.561 -9.459 7.041 1.00 80.56 75 LEU A C 1
ATOM 615 O O . LEU A 1 75 ? -2.435 -9.538 6.571 1.00 80.56 75 LEU A O 1
ATOM 619 N N . SER A 1 76 ? -4.054 -10.380 7.875 1.00 81.81 76 SER A N 1
ATOM 620 C CA . SER A 1 76 ? -3.291 -11.520 8.407 1.00 81.81 76 SER A CA 1
ATOM 621 C C . SER A 1 76 ? -2.752 -12.487 7.350 1.00 81.81 76 SER A C 1
ATOM 623 O O . SER A 1 76 ? -1.873 -13.292 7.642 1.00 81.81 76 SER A O 1
ATOM 625 N N . ALA A 1 77 ? -3.275 -12.439 6.125 1.00 83.06 77 ALA A N 1
ATOM 626 C CA . ALA A 1 77 ? -2.755 -13.229 5.022 1.00 83.06 77 ALA A CA 1
ATOM 627 C C . ALA A 1 77 ? -1.684 -12.466 4.218 1.00 83.06 77 ALA A C 1
ATOM 629 O O . ALA A 1 77 ? -1.028 -13.066 3.370 1.00 83.06 77 ALA A O 1
ATOM 630 N N . GLN A 1 78 ? -1.524 -11.156 4.407 1.00 84.56 78 GLN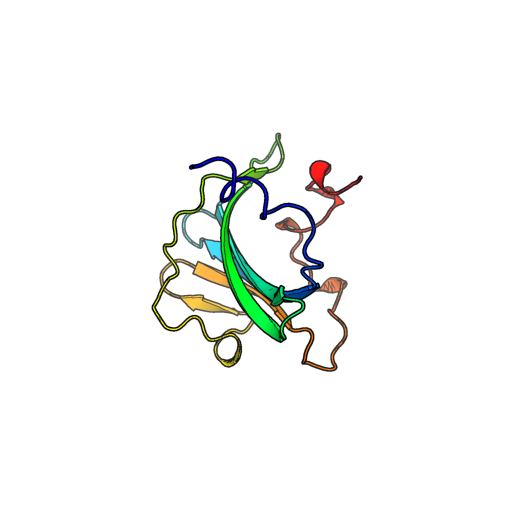 A N 1
ATOM 631 C CA . GLN A 1 78 ? -0.576 -10.347 3.644 1.00 84.56 78 GLN A CA 1
ATOM 632 C C . GLN A 1 78 ? 0.806 -10.354 4.290 1.00 84.56 78 GLN A C 1
ATOM 634 O O . GLN A 1 78 ? 0.955 -10.284 5.505 1.00 84.56 78 GLN A O 1
ATOM 639 N N . SER A 1 79 ? 1.827 -10.429 3.447 1.00 86.56 79 SER A N 1
ATOM 640 C CA . SER A 1 79 ? 3.223 -10.334 3.850 1.00 86.56 79 SER A CA 1
ATOM 641 C C . SER A 1 79 ? 4.039 -9.791 2.686 1.00 86.56 79 SER A C 1
ATOM 643 O O . SER A 1 79 ? 3.714 -10.043 1.522 1.00 86.56 79 SER A O 1
ATOM 645 N N . GLU A 1 80 ? 5.124 -9.080 2.983 1.00 88.50 80 GLU A N 1
ATOM 646 C CA . GLU A 1 80 ? 6.104 -8.693 1.967 1.00 88.50 80 GLU A CA 1
ATOM 647 C C . GLU A 1 80 ? 6.573 -9.929 1.173 1.00 88.50 80 GLU A C 1
ATOM 649 O O . GLU A 1 80 ? 6.739 -11.020 1.724 1.00 88.50 80 GLU A O 1
ATOM 654 N N . GLY A 1 81 ? 6.704 -9.786 -0.145 1.00 88.06 81 GLY A N 1
ATOM 655 C CA . GLY A 1 81 ? 7.052 -10.868 -1.065 1.00 88.06 81 GLY A CA 1
ATOM 656 C C . GLY A 1 81 ? 5.873 -11.731 -1.531 1.00 88.06 81 GLY A C 1
ATOM 657 O O . GLY A 1 81 ? 6.038 -12.529 -2.454 1.00 88.06 81 GLY A O 1
ATOM 658 N N . ARG A 1 82 ? 4.673 -11.586 -0.950 1.00 89.25 82 ARG A N 1
ATOM 659 C CA . ARG A 1 82 ? 3.498 -12.366 -1.367 1.00 89.25 82 ARG A CA 1
ATOM 660 C C . ARG A 1 82 ? 3.021 -11.955 -2.759 1.00 89.25 82 ARG A C 1
ATOM 662 O O . ARG A 1 82 ? 2.824 -10.776 -3.027 1.00 89.25 82 ARG A O 1
ATOM 669 N N . VAL A 1 83 ? 2.755 -12.935 -3.620 1.00 88.69 83 VAL A N 1
ATOM 670 C CA . VAL A 1 83 ? 2.203 -12.720 -4.967 1.00 88.69 83 VAL A CA 1
ATOM 671 C C . VAL A 1 83 ? 0.710 -13.056 -4.997 1.00 88.69 83 VAL A C 1
ATOM 673 O O . VAL A 1 83 ? 0.295 -14.104 -4.504 1.00 88.69 83 VAL A O 1
ATOM 676 N N . ASN A 1 84 ? -0.091 -12.182 -5.606 1.00 84.12 84 ASN A N 1
ATOM 677 C CA . ASN A 1 84 ? -1.506 -12.386 -5.904 1.00 84.12 84 ASN A CA 1
ATOM 678 C C . ASN A 1 84 ? -1.787 -12.012 -7.370 1.00 84.12 84 ASN A C 1
ATOM 680 O O . ASN A 1 84 ? -1.897 -10.835 -7.722 1.00 84.12 84 ASN A O 1
ATOM 684 N N . GLY A 1 85 ? -1.861 -13.016 -8.248 1.00 87.12 85 GLY A N 1
ATOM 685 C CA . GLY A 1 85 ? -1.952 -12.791 -9.691 1.00 87.12 85 GLY A CA 1
ATOM 686 C C . GLY A 1 85 ? -0.729 -12.028 -10.211 1.00 87.12 85 GLY A C 1
ATOM 687 O O . GLY A 1 85 ? 0.396 -12.506 -10.093 1.00 87.12 85 GLY A O 1
ATOM 688 N N . VAL A 1 86 ? -0.948 -10.834 -10.767 1.00 88.62 86 VAL A N 1
ATOM 689 C CA . VAL A 1 86 ? 0.119 -9.940 -11.264 1.00 88.62 86 VAL A CA 1
ATOM 690 C C . VAL A 1 86 ? 0.631 -8.949 -10.212 1.00 88.62 86 VAL A C 1
ATOM 692 O O . VAL A 1 86 ? 1.473 -8.113 -10.526 1.00 88.62 86 VAL A O 1
ATOM 695 N N . TRP A 1 87 ? 0.142 -9.028 -8.975 1.00 90.00 87 TRP A N 1
ATOM 696 C CA . TRP A 1 87 ? 0.468 -8.092 -7.902 1.00 90.00 87 TRP A CA 1
ATOM 697 C C . TRP A 1 87 ? 1.428 -8.717 -6.894 1.00 90.00 87 TRP A C 1
ATOM 699 O O . TRP A 1 87 ? 1.132 -9.754 -6.306 1.00 90.00 87 TRP A O 1
ATOM 709 N N . LEU A 1 88 ? 2.568 -8.068 -6.672 1.00 90.62 88 LEU A N 1
ATOM 710 C CA . LEU A 1 88 ? 3.542 -8.411 -5.640 1.00 90.62 88 LEU A CA 1
ATOM 711 C C . LEU A 1 88 ? 3.357 -7.476 -4.445 1.00 90.62 88 LEU A C 1
ATOM 713 O O . LEU A 1 88 ? 3.473 -6.264 -4.599 1.00 90.62 88 LEU A O 1
ATOM 717 N N . CYS A 1 89 ? 3.111 -8.021 -3.258 1.00 90.56 89 CYS A N 1
ATOM 718 C CA . CYS A 1 89 ? 3.107 -7.272 -2.009 1.00 90.56 89 CYS A CA 1
ATOM 719 C C . CYS A 1 89 ? 4.539 -6.837 -1.679 1.00 90.56 89 CYS A C 1
ATOM 721 O O . CYS A 1 89 ? 5.405 -7.675 -1.432 1.00 90.56 89 CYS A O 1
ATOM 723 N N . ILE A 1 90 ? 4.793 -5.533 -1.697 1.00 89.69 90 ILE A N 1
ATOM 724 C CA . ILE A 1 90 ? 6.124 -4.948 -1.478 1.00 89.69 90 ILE A CA 1
ATOM 725 C C . ILE A 1 90 ? 6.252 -4.250 -0.126 1.00 89.69 90 ILE A C 1
ATOM 727 O O . ILE A 1 90 ? 7.352 -3.868 0.249 1.00 89.69 90 ILE A O 1
ATOM 731 N N . TYR A 1 91 ? 5.141 -4.043 0.581 1.00 88.19 91 TYR A N 1
ATOM 732 C CA . TYR A 1 91 ? 5.141 -3.414 1.896 1.00 88.19 91 TYR A CA 1
ATOM 733 C C . TYR A 1 91 ? 3.852 -3.744 2.652 1.00 88.19 91 TYR A C 1
ATOM 735 O O . TYR A 1 91 ? 2.770 -3.757 2.060 1.00 88.19 91 TYR A O 1
ATOM 743 N N . VAL A 1 92 ? 3.980 -3.984 3.957 1.00 87.62 92 VAL A N 1
ATOM 744 C CA . VAL A 1 92 ? 2.865 -4.159 4.895 1.00 87.62 92 VAL A CA 1
ATOM 745 C C . VAL A 1 92 ? 3.171 -3.347 6.146 1.00 87.62 92 VAL A C 1
ATOM 747 O O . VAL A 1 92 ? 4.225 -3.512 6.756 1.00 87.62 92 VAL A O 1
ATOM 750 N N . PHE A 1 93 ? 2.233 -2.497 6.529 1.00 86.56 93 PHE A N 1
ATOM 751 C CA . PHE A 1 93 ? 2.183 -1.822 7.814 1.00 86.56 93 PHE A CA 1
ATOM 752 C C . PHE A 1 93 ? 0.926 -2.274 8.553 1.00 86.56 93 PHE A C 1
ATOM 754 O O . PHE A 1 93 ? -0.145 -2.363 7.951 1.00 86.56 93 PHE A O 1
ATOM 761 N N . ASP A 1 94 ? 1.073 -2.541 9.846 1.00 87.31 94 ASP A N 1
ATOM 762 C CA . ASP A 1 94 ? 0.008 -2.966 10.750 1.00 87.31 94 ASP A CA 1
ATOM 763 C C . ASP A 1 94 ? 0.282 -2.355 12.131 1.00 87.31 94 ASP A C 1
ATOM 765 O O . ASP A 1 94 ? 1.312 -2.637 12.745 1.00 87.31 94 ASP A O 1
ATOM 769 N N . ALA A 1 95 ? -0.615 -1.483 12.588 1.00 84.75 95 ALA A N 1
ATOM 770 C CA . ALA A 1 95 ? -0.490 -0.755 13.845 1.00 84.75 95 ALA A CA 1
ATOM 771 C C . ALA A 1 95 ? -0.682 -1.647 15.084 1.00 84.75 95 ALA A C 1
ATOM 773 O O . ALA A 1 95 ? -0.202 -1.290 16.163 1.00 84.75 95 ALA A O 1
ATOM 774 N N . ASP A 1 96 ? -1.347 -2.801 14.944 1.00 83.94 96 ASP A N 1
ATOM 775 C CA . ASP A 1 96 ? -1.548 -3.747 16.048 1.00 83.94 96 ASP A CA 1
ATOM 776 C C . ASP A 1 96 ? -0.279 -4.578 16.313 1.00 83.94 96 ASP A C 1
ATOM 778 O O . ASP A 1 96 ? -0.106 -5.157 17.391 1.00 83.94 96 ASP A O 1
ATOM 782 N N . LEU A 1 97 ? 0.650 -4.624 15.352 1.00 79.69 97 LEU A N 1
ATOM 783 C CA . LEU A 1 97 ? 1.949 -5.254 15.540 1.00 79.69 97 LEU A CA 1
ATOM 784 C C . LEU A 1 97 ? 2.898 -4.287 16.259 1.00 79.69 97 LEU A C 1
ATOM 786 O O . LEU A 1 97 ? 3.251 -3.229 15.753 1.00 79.69 97 LEU A O 1
ATOM 790 N N . HIS A 1 98 ? 3.409 -4.692 17.425 1.00 59.81 98 HIS A N 1
ATOM 791 C CA . HIS A 1 98 ? 4.385 -3.924 18.217 1.00 59.81 98 HIS A CA 1
ATOM 792 C C . HIS A 1 98 ? 5.796 -3.822 17.598 1.00 59.81 98 HIS A C 1
ATOM 794 O O . HIS A 1 98 ? 6.776 -3.628 18.318 1.00 59.81 98 HIS A O 1
ATOM 800 N N . HIS A 1 99 ? 5.928 -3.956 16.278 1.00 62.47 99 HIS A N 1
ATOM 801 C CA . HIS A 1 99 ? 7.177 -3.675 15.581 1.00 62.47 99 HIS A CA 1
ATOM 802 C C . HIS A 1 99 ? 7.086 -2.292 14.934 1.00 62.47 99 HIS A C 1
ATOM 804 O O . HIS A 1 99 ? 6.195 -2.070 14.115 1.00 62.47 99 HIS A O 1
ATOM 810 N N . PRO A 1 100 ? 7.987 -1.353 15.277 1.00 59.12 100 PRO A N 1
ATOM 811 C CA . PRO A 1 100 ? 8.020 -0.069 14.600 1.00 59.12 100 PRO A CA 1
ATOM 812 C C . PRO A 1 100 ? 8.248 -0.294 13.096 1.00 59.12 100 PRO A C 1
ATOM 814 O O . PRO A 1 100 ? 9.021 -1.187 12.732 1.00 59.12 100 PRO A O 1
ATOM 817 N N . PRO A 1 101 ? 7.587 0.486 12.221 1.00 61.50 101 PRO A N 1
ATOM 818 C CA . PRO A 1 101 ? 7.806 0.382 10.788 1.00 61.50 101 PRO A CA 1
ATOM 819 C C . PRO A 1 101 ? 9.284 0.637 10.495 1.00 61.50 101 PRO A C 1
ATOM 821 O O . PRO A 1 101 ? 9.818 1.694 10.830 1.00 61.50 101 PRO A O 1
ATOM 824 N N . ASP A 1 102 ? 9.945 -0.349 9.892 1.00 65.38 102 ASP A N 1
ATOM 825 C CA . ASP A 1 102 ? 11.334 -0.227 9.464 1.00 65.38 102 ASP A CA 1
ATOM 826 C C . ASP A 1 102 ? 11.397 0.797 8.321 1.00 65.38 102 ASP A C 1
ATOM 828 O O . ASP A 1 102 ? 10.994 0.521 7.186 1.00 65.38 102 ASP A O 1
ATOM 832 N N . SER A 1 103 ? 11.844 2.014 8.640 1.00 63.22 103 SER A N 1
ATOM 833 C CA . SER A 1 103 ? 11.936 3.119 7.685 1.00 63.22 103 SER A CA 1
ATOM 834 C C . SER A 1 103 ? 12.887 2.813 6.530 1.00 63.22 103 SER A C 1
ATOM 836 O O . SER A 1 103 ? 12.689 3.335 5.433 1.00 63.22 103 SER A O 1
ATOM 838 N N . ASP A 1 104 ? 13.870 1.935 6.748 1.00 65.62 104 ASP A N 1
ATOM 839 C CA . ASP A 1 104 ? 14.850 1.546 5.732 1.00 65.62 104 ASP A CA 1
ATOM 840 C C . ASP A 1 104 ? 14.254 0.567 4.710 1.00 65.62 104 ASP A C 1
ATOM 842 O O . ASP A 1 104 ? 14.798 0.386 3.619 1.00 65.62 104 ASP A O 1
ATOM 846 N N . ARG A 1 105 ? 13.097 -0.030 5.026 1.00 68.12 105 ARG A N 1
ATOM 847 C CA . ARG A 1 105 ? 12.350 -0.929 4.135 1.00 68.12 105 ARG A CA 1
ATOM 848 C C . ARG A 1 105 ? 11.264 -0.241 3.333 1.00 68.12 105 ARG A C 1
ATOM 850 O O . ARG A 1 105 ? 10.610 -0.908 2.536 1.00 68.12 105 ARG A O 1
ATOM 857 N N . ILE A 1 106 ? 11.051 1.065 3.511 1.00 69.75 106 ILE A N 1
ATOM 858 C CA . ILE A 1 106 ? 10.051 1.784 2.720 1.00 69.75 106 ILE A CA 1
ATOM 859 C C . ILE A 1 106 ? 10.502 1.753 1.254 1.00 69.75 106 ILE A C 1
ATOM 861 O O . ILE A 1 106 ? 11.544 2.327 0.917 1.00 69.75 106 ILE A O 1
ATOM 865 N N . PRO A 1 107 ? 9.735 1.114 0.350 1.00 69.69 107 PRO A N 1
ATOM 866 C CA . PRO A 1 107 ? 10.099 1.049 -1.054 1.00 69.69 107 PRO A CA 1
ATOM 867 C C . PRO A 1 107 ? 10.320 2.454 -1.610 1.00 69.69 107 PRO A C 1
ATOM 869 O O . PRO A 1 107 ? 9.491 3.339 -1.409 1.00 69.69 107 PRO A O 1
ATOM 872 N N . THR A 1 108 ? 11.402 2.673 -2.363 1.00 73.25 108 THR A N 1
ATOM 873 C CA . THR A 1 108 ? 11.772 4.013 -2.858 1.00 73.25 108 THR A CA 1
ATOM 874 C C . THR A 1 108 ? 10.647 4.684 -3.648 1.00 73.25 108 THR A C 1
ATOM 876 O O . THR A 1 108 ? 10.548 5.905 -3.662 1.00 73.25 108 THR A O 1
ATOM 879 N N . ILE A 1 109 ? 9.775 3.902 -4.294 1.00 69.38 109 ILE A N 1
ATOM 880 C CA . ILE A 1 109 ? 8.584 4.402 -4.996 1.00 69.38 109 ILE A CA 1
ATOM 881 C C . ILE A 1 109 ? 7.597 5.138 -4.072 1.00 69.38 109 ILE A C 1
ATOM 883 O O . ILE A 1 109 ? 6.953 6.083 -4.512 1.00 69.38 109 ILE A O 1
ATOM 887 N N . LEU A 1 110 ? 7.550 4.778 -2.790 1.00 68.38 110 LEU A N 1
ATOM 888 C CA . LEU A 1 110 ? 6.734 5.422 -1.758 1.00 68.38 110 LEU A CA 1
ATOM 889 C C . LEU A 1 110 ? 7.474 6.551 -1.022 1.00 68.38 110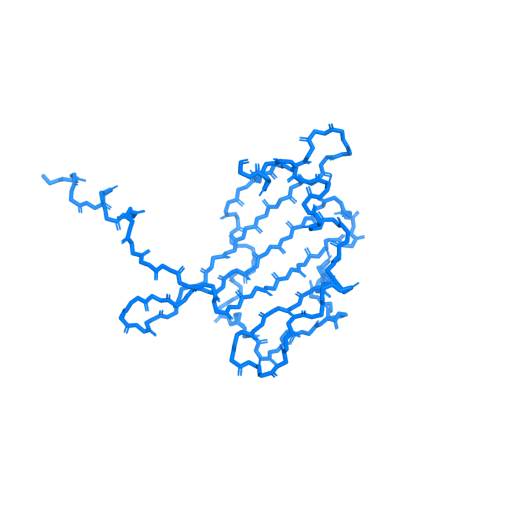 LEU A C 1
ATOM 891 O O . LEU A 1 110 ? 6.885 7.229 -0.186 1.00 68.38 110 LEU A O 1
ATOM 895 N N . SER A 1 111 ? 8.762 6.771 -1.307 1.00 68.50 111 SER A N 1
ATOM 896 C CA . SER A 1 111 ? 9.545 7.818 -0.646 1.00 68.50 111 SER A CA 1
ATOM 897 C C . SER A 1 111 ? 8.995 9.208 -0.969 1.00 68.50 111 SER A C 1
ATOM 899 O O . SER A 1 111 ? 8.698 9.519 -2.124 1.00 68.50 111 SER A O 1
ATOM 901 N N . ILE A 1 112 ? 8.950 10.082 0.039 1.00 63.41 112 ILE A N 1
ATOM 902 C CA . ILE A 1 112 ? 8.564 11.496 -0.100 1.00 63.41 112 ILE A CA 1
ATOM 903 C C . ILE A 1 112 ? 9.464 12.221 -1.112 1.00 63.41 112 ILE A C 1
ATOM 905 O O . ILE A 1 112 ? 8.989 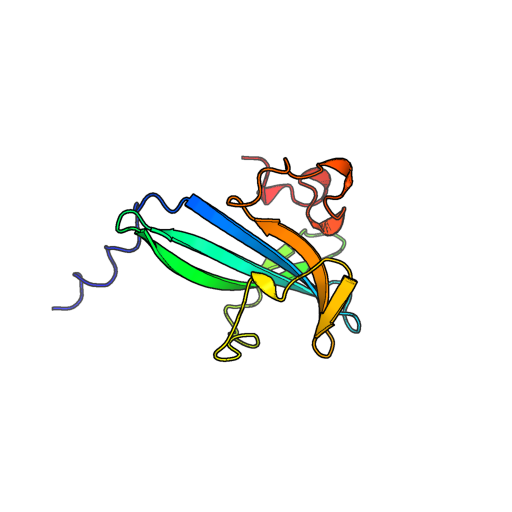13.062 -1.868 1.00 63.41 112 ILE A O 1
ATOM 909 N N . SER A 1 113 ? 10.741 11.830 -1.216 1.00 64.25 113 SER A N 1
ATOM 910 C CA . SER A 1 113 ? 11.684 12.410 -2.187 1.00 64.25 113 SER A CA 1
ATOM 911 C C . SER A 1 113 ? 11.231 12.259 -3.644 1.00 64.25 113 SER A C 1
ATOM 913 O O . SER A 1 113 ? 11.560 13.093 -4.484 1.00 64.25 113 SER A O 1
ATOM 915 N N . ARG A 1 114 ? 10.448 11.216 -3.947 1.00 62.69 114 ARG A N 1
ATOM 916 C CA . ARG A 1 114 ? 9.862 10.971 -5.273 1.00 62.69 114 ARG A CA 1
ATOM 917 C C . ARG A 1 114 ? 8.435 11.493 -5.408 1.00 62.69 114 ARG A C 1
ATOM 919 O O . ARG A 1 114 ? 7.890 11.483 -6.507 1.00 62.69 114 ARG A O 1
ATOM 926 N N . ASN A 1 115 ? 7.842 11.947 -4.310 1.00 61.56 115 ASN A N 1
ATOM 927 C CA . ASN A 1 115 ? 6.441 12.321 -4.215 1.00 61.56 115 ASN A CA 1
ATOM 928 C C . ASN A 1 115 ? 6.318 13.693 -3.535 1.00 61.56 115 ASN A C 1
ATOM 930 O O . ASN A 1 115 ? 5.848 13.771 -2.402 1.00 61.56 115 ASN A O 1
ATOM 934 N N . PRO A 1 116 ? 6.694 14.793 -4.216 1.00 61.25 116 PRO A N 1
ATOM 935 C CA . PRO A 1 116 ? 6.663 16.141 -3.639 1.00 61.25 116 PRO A CA 1
ATOM 936 C C . PRO A 1 116 ? 5.252 16.617 -3.253 1.00 61.25 116 PRO A C 1
ATOM 938 O O . PRO A 1 116 ? 5.111 17.583 -2.516 1.00 61.25 116 PRO A O 1
ATOM 941 N N . LYS A 1 117 ? 4.194 15.921 -3.693 1.00 60.06 117 LYS A N 1
ATOM 942 C CA . LYS A 1 117 ? 2.817 16.128 -3.212 1.00 60.06 117 LYS A CA 1
ATOM 943 C C . LYS A 1 117 ? 2.607 15.677 -1.752 1.00 60.06 117 LYS A C 1
ATOM 945 O O . LYS A 1 117 ? 1.576 15.994 -1.176 1.00 60.06 117 LYS A O 1
ATOM 950 N N . LEU A 1 118 ? 3.535 14.897 -1.183 1.00 55.22 118 LEU A N 1
ATOM 951 C CA . LEU A 1 118 ? 3.516 14.439 0.215 1.00 55.22 118 LEU A CA 1
ATOM 952 C C . LEU A 1 118 ? 4.286 15.376 1.158 1.00 55.22 118 LEU A C 1
ATOM 954 O O . LEU A 1 118 ? 4.123 15.288 2.372 1.00 55.22 118 LEU A O 1
ATOM 958 N N . THR A 1 119 ? 5.129 16.260 0.621 1.00 54.38 119 THR A N 1
ATOM 959 C CA . THR A 1 119 ? 5.652 17.415 1.358 1.00 54.38 119 THR A CA 1
ATOM 960 C C . THR A 1 119 ? 4.548 18.464 1.409 1.00 54.38 119 THR A C 1
ATOM 962 O O . THR A 1 119 ? 4.210 19.031 0.374 1.00 54.38 119 THR A O 1
ATOM 965 N N . SER A 1 120 ? 3.950 18.635 2.592 1.00 45.53 120 SER A N 1
ATOM 966 C CA . SER A 1 120 ? 2.972 19.691 2.893 1.00 45.53 120 SER A CA 1
ATOM 967 C C . SER A 1 120 ? 3.434 21.080 2.460 1.00 45.53 120 SER A C 1
ATOM 969 O O . SER A 1 120 ? 4.658 21.340 2.486 1.00 45.53 120 SER A O 1
#

Radius of gyration: 15.66 Å; chains: 1; bounding box: 49×33×34 Å

Foldseek 3Di:
DPPPPVPPPPDFPWDFQKKWKKAFQVQRQKIKMWTWTQTPVRDIDIFIWIWGQDPPPGIDTPDRPVPVPPVDPDLVVDDQQDDDPRIGTQDMDGNVDPDDPPPVSPPPSPDCVRHVVPVD

Organism: Davidia involucrata (NCBI:txid16924)

Sequence (120 aa):
SNDFLLSMASSQAHSLKALVVFKNMMYPELIRTVHVYQLEDGVEEDVEREYVFHKDSGYEETGLYRVLTLETFRLSAQSEGRVNGVWLCIYVFDADLHHPPDSDRIPTILSISRNPKLTS

pLDDT: mean 73.53, std 16.74, range [31.8, 90.94]

Secondary structure (DSSP, 8-state):
--TTSSSSSS----EEEEEEEEEESS-TTEEEEEEEEEPTTS-EEEEEEEEEEETTTEEEEEE----S--TT--GGG--TT-EETTEEEEEEEETTSSSPP-GGGS-GGG-GGG-GGG--